Protein AF-K1SKN1-F1 (afdb_monomer_lite)

Organism: NCBI:txid408170

InterPro domains:
  IPR006710 Glycoside hydrolase, family 43 [PF04616] (4-104)
  IPR023296 Glycosyl hydrolase, five-bladed beta-propeller domain superfamily [G3DSA:2.115.10.20] (1-120)
  IPR023296 Glycosyl hydrolase, five-bladed beta-propeller domain superfamily [SSF75005] (2-106)
  IPR051795 Glycosyl Hydrolase Family 43 [PTHR42812] (3-160)

Foldseek 3Di:
DPQWDKDKDWDDDQAQRIFIWMWIANDPVDPTDTDPQPPLDADNDQEDPPDPQAKGSWYPWDWDDPVPRWIKIKTWIARADPPRDGPVPIDIDMFTWDADPNDIHGDDPNDTDDPDDDDPPDDPPDDDPPDDDDDDDQQVPFDLPDPDPPGDDPVDDDDPDDDDPDDADPSD

Sequence (172 aa):
KGKFYYLMCAEGGTGGWHSEVILRAKNPMGPWVECPNNPILTQRTGLDPNRKDPVSSAGHADIVEDGKGNWWAVFLACRPYEEDMYNTGRDTYLLPVTWKNGWPEILAKNTPISTVGEKAGLKPAAKNEFSGNFSYVDNFEADNSKVGLKELNPRWMFLRDFVDCYKVENGK

Secondary structure (DSSP, 8-state):
-TT-EEEEEEES-SSTT-EEEEEEESSTT---EE-TT--SEE-SSSS-TT-SS--EEEEEEEEEE-SSS-EEEEEEEE--BGGGB-TT-PEEEEEEEEEETTEEESS-TTPPPPSS---TT---SS---SSSS--------S-TTS-STTSS-TT---SS---SS----TT-

Structure (mmCIF, N/CA/C/O backbone):
data_AF-K1SKN1-F1
#
_entry.id   AF-K1SKN1-F1
#
loop_
_atom_site.group_PDB
_atom_site.id
_atom_site.type_symbol
_atom_site.label_atom_id
_atom_site.label_alt_id
_atom_site.label_comp_id
_atom_site.label_asym_id
_atom_site.label_entity_id
_atom_site.label_seq_id
_atom_site.pdbx_PDB_ins_code
_atom_site.Cartn_x
_atom_site.Cartn_y
_atom_site.Cartn_z
_atom_site.occupancy
_atom_site.B_iso_or_equiv
_atom_site.auth_seq_id
_atom_site.auth_comp_id
_atom_site.auth_asym_id
_atom_site.auth_atom_id
_atom_site.pdbx_PDB_model_num
ATOM 1 N N . LYS A 1 1 ? -15.352 -9.649 8.550 1.00 69.06 1 LYS A N 1
ATOM 2 C CA . LYS A 1 1 ? -15.156 -10.598 9.682 1.00 69.06 1 LYS A CA 1
ATOM 3 C C . LYS A 1 1 ? -16.389 -10.610 10.590 1.00 69.06 1 LYS A C 1
ATOM 5 O O . LYS A 1 1 ? -16.812 -9.546 11.041 1.00 69.06 1 LYS A O 1
ATOM 10 N N . GLY A 1 2 ? -16.974 -11.785 10.849 1.00 81.12 2 GLY A N 1
ATOM 11 C CA . GLY A 1 2 ? -18.149 -11.928 11.720 1.00 81.12 2 GLY A CA 1
ATOM 12 C C . GLY A 1 2 ? -19.451 -11.404 11.098 1.00 81.12 2 GLY A C 1
ATOM 13 O O . GLY A 1 2 ? -19.888 -11.923 10.081 1.00 81.12 2 GLY A O 1
ATOM 14 N N . LYS A 1 3 ? -20.071 -10.395 11.733 1.00 90.00 3 LYS A N 1
ATOM 15 C CA . LYS A 1 3 ? -21.454 -9.916 11.490 1.00 90.00 3 LYS A CA 1
ATOM 16 C C . LYS A 1 3 ? -21.558 -8.564 10.755 1.00 90.00 3 LYS A C 1
ATOM 18 O O . LYS A 1 3 ? -22.614 -7.938 10.791 1.00 90.00 3 LYS A O 1
ATOM 23 N N . PHE A 1 4 ? -20.463 -8.080 10.170 1.00 96.62 4 PHE A N 1
ATOM 24 C CA . PHE A 1 4 ? -20.397 -6.762 9.533 1.00 96.62 4 PHE A CA 1
ATOM 25 C C . PHE A 1 4 ? -19.806 -6.836 8.126 1.00 96.62 4 PHE A C 1
ATOM 27 O O . PHE A 1 4 ? -18.866 -7.600 7.882 1.00 96.62 4 PHE A O 1
ATOM 34 N N . TYR A 1 5 ? -20.318 -5.966 7.261 1.00 97.56 5 TYR A N 1
ATOM 35 C CA . TYR A 1 5 ? -19.655 -5.495 6.052 1.00 97.56 5 TYR A CA 1
ATOM 36 C C . TYR A 1 5 ? -18.663 -4.403 6.441 1.00 97.56 5 TYR A C 1
ATOM 38 O O . TYR A 1 5 ? -18.959 -3.603 7.330 1.00 97.56 5 TYR A O 1
ATOM 46 N N . TYR A 1 6 ? -17.499 -4.381 5.797 1.00 97.94 6 TYR A N 1
ATOM 47 C CA . TYR A 1 6 ? -16.475 -3.358 5.999 1.00 97.94 6 TYR A CA 1
ATOM 48 C C . TYR A 1 6 ? -16.255 -2.623 4.682 1.00 97.94 6 TYR A C 1
ATOM 50 O O . TYR A 1 6 ? -16.203 -3.262 3.634 1.00 97.94 6 TYR A O 1
ATOM 58 N N . LEU A 1 7 ? -16.138 -1.303 4.760 1.00 97.94 7 LEU A N 1
ATOM 59 C CA . LEU A 1 7 ? -15.784 -0.435 3.646 1.00 97.94 7 LEU A CA 1
ATOM 60 C C . LEU A 1 7 ? -14.430 0.184 3.973 1.00 97.94 7 LEU A C 1
ATOM 62 O O . LEU A 1 7 ? -14.301 0.873 4.982 1.00 97.94 7 LEU A O 1
ATOM 66 N N . MET A 1 8 ? -13.435 -0.130 3.154 1.00 97.75 8 MET A N 1
ATOM 67 C CA . MET A 1 8 ? -12.064 0.353 3.269 1.00 97.75 8 MET A CA 1
ATOM 68 C C . MET A 1 8 ? -11.835 1.378 2.158 1.00 97.75 8 MET A C 1
ATOM 70 O O . MET A 1 8 ? -12.223 1.123 1.016 1.00 97.75 8 MET A O 1
ATOM 74 N N . CYS A 1 9 ? -11.309 2.548 2.517 1.00 97.38 9 CYS A N 1
ATOM 75 C CA . CYS A 1 9 ? -11.152 3.678 1.611 1.00 97.38 9 CYS A CA 1
ATOM 76 C C . CYS A 1 9 ? -9.831 4.409 1.859 1.00 97.38 9 CYS A C 1
ATOM 78 O O . CYS A 1 9 ? -9.473 4.720 2.998 1.00 97.38 9 CYS A O 1
ATOM 80 N N . ALA A 1 10 ? -9.190 4.824 0.770 1.00 98.44 10 ALA A N 1
ATOM 81 C CA . ALA A 1 10 ? -8.110 5.792 0.824 1.00 98.44 10 ALA A CA 1
ATOM 82 C C . ALA A 1 10 ? -8.662 7.226 0.915 1.00 98.44 10 ALA A C 1
ATOM 84 O O . ALA A 1 10 ? -9.577 7.602 0.181 1.00 98.44 10 ALA A O 1
ATOM 85 N N . GLU A 1 11 ? -8.056 8.051 1.766 1.00 98.25 11 GLU A N 1
ATOM 86 C CA . GLU A 1 11 ? -8.393 9.469 1.940 1.00 98.25 11 GLU A CA 1
ATOM 87 C C . GLU A 1 11 ? -7.145 10.362 1.874 1.00 98.25 11 GLU A C 1
ATOM 89 O O . GLU A 1 11 ? -6.021 9.902 2.077 1.00 98.25 11 GLU A O 1
ATOM 94 N N . GLY A 1 12 ? -7.346 11.658 1.602 1.00 97.56 12 GLY A N 1
ATOM 95 C CA . GLY A 1 12 ? -6.285 12.678 1.607 1.00 97.56 12 GLY A CA 1
ATOM 96 C C . GLY A 1 12 ? -5.485 12.808 0.304 1.00 97.56 12 GLY A C 1
ATOM 97 O O . GLY A 1 12 ? -4.637 13.691 0.196 1.00 97.56 12 GLY A O 1
ATOM 98 N N . GLY A 1 13 ? -5.775 11.970 -0.695 1.00 97.06 13 GLY A N 1
ATOM 99 C CA . GLY A 1 13 ? -5.018 11.897 -1.947 1.00 97.06 13 GLY A CA 1
ATOM 100 C C . GLY A 1 13 ? -3.709 11.113 -1.799 1.00 97.06 13 GLY A C 1
ATOM 101 O O . GLY A 1 13 ? -3.200 10.930 -0.702 1.00 97.06 13 GLY A O 1
ATOM 102 N N . THR A 1 14 ? -3.142 10.642 -2.914 1.00 96.81 14 THR A N 1
ATOM 103 C CA . THR A 1 14 ? -1.984 9.717 -2.920 1.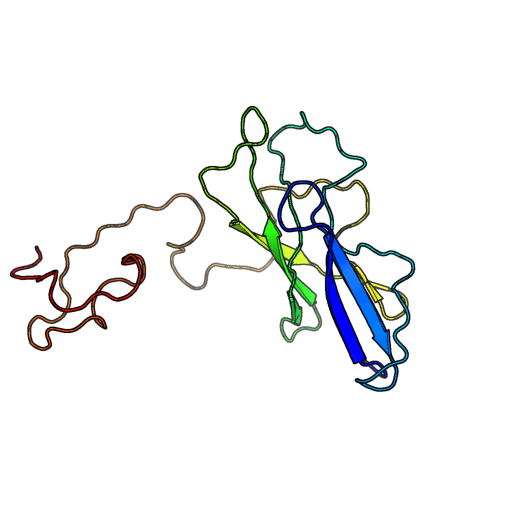00 96.81 14 THR A CA 1
ATOM 104 C C . THR A 1 14 ? -0.618 10.376 -2.633 1.00 96.81 14 THR A C 1
ATOM 106 O O . THR A 1 14 ? 0.408 9.778 -2.949 1.00 96.81 14 THR A O 1
ATOM 109 N N . GLY A 1 15 ? -0.598 11.599 -2.089 1.00 94.12 15 GLY A N 1
ATOM 110 C CA . GLY A 1 15 ? 0.617 12.338 -1.706 1.00 94.12 15 GLY A CA 1
ATOM 111 C C . GLY A 1 15 ? 0.860 12.327 -0.191 1.00 94.12 15 GLY A C 1
ATOM 112 O O . GLY A 1 15 ? 0.358 11.457 0.515 1.00 94.12 15 GLY A O 1
ATOM 113 N N . GLY A 1 16 ? 1.563 13.329 0.348 1.00 94.12 16 GLY A N 1
ATOM 114 C CA . GLY A 1 16 ? 1.955 13.361 1.769 1.00 94.12 16 GLY A CA 1
ATOM 115 C C . GLY A 1 16 ? 0.810 13.260 2.796 1.00 94.12 16 GLY A C 1
ATOM 116 O O . GLY A 1 16 ? 1.046 12.871 3.938 1.00 94.12 16 GLY A O 1
ATOM 117 N N . TRP A 1 17 ? -0.436 13.541 2.395 1.00 96.44 17 TRP A N 1
ATOM 118 C CA . TRP A 1 17 ? -1.634 13.441 3.243 1.00 96.44 17 TRP A CA 1
ATOM 119 C C . TRP A 1 17 ? -2.384 12.100 3.164 1.00 96.44 17 TRP A C 1
ATOM 121 O O . TRP A 1 17 ? -3.422 11.955 3.818 1.00 96.44 17 TRP A O 1
ATOM 131 N N . HIS A 1 18 ? -1.859 11.123 2.417 1.00 98.19 18 HIS A N 1
ATOM 132 C CA . HIS A 1 18 ? -2.493 9.823 2.204 1.00 98.19 18 HIS A CA 1
ATOM 133 C C . HIS A 1 18 ? -2.745 9.064 3.516 1.00 98.19 18 HIS A C 1
ATOM 135 O O . HIS A 1 18 ? -1.965 9.109 4.481 1.00 98.19 18 HIS A O 1
ATOM 141 N N . SER A 1 19 ? -3.870 8.360 3.550 1.00 98.25 19 SER A N 1
ATOM 142 C CA . SER A 1 19 ? -4.273 7.525 4.674 1.00 98.25 19 SER A CA 1
ATOM 143 C C . SER A 1 19 ? -5.259 6.453 4.239 1.00 98.25 19 SER A C 1
ATOM 145 O O . SER A 1 19 ? -5.987 6.655 3.271 1.00 98.25 19 SER A O 1
ATOM 147 N N . GLU A 1 20 ? -5.324 5.367 5.006 1.00 98.62 20 GLU A N 1
ATOM 148 C CA . GLU A 1 20 ? -6.374 4.357 4.897 1.00 98.62 20 GLU A CA 1
ATOM 149 C C . GLU A 1 20 ? -7.368 4.490 6.049 1.00 98.62 20 GLU A C 1
ATOM 151 O O . GLU A 1 20 ? -6.977 4.500 7.225 1.00 98.62 20 GLU A O 1
ATOM 156 N N . VAL A 1 21 ? -8.655 4.547 5.725 1.00 98.44 21 VAL A N 1
ATOM 157 C CA . VAL A 1 21 ? -9.748 4.540 6.696 1.00 98.44 21 VAL A CA 1
ATOM 158 C C . VAL A 1 21 ? -10.612 3.305 6.517 1.00 98.44 21 VAL A C 1
ATOM 160 O O . VAL A 1 21 ? -10.658 2.686 5.455 1.00 98.44 21 VAL A O 1
ATOM 163 N N . ILE A 1 22 ? -11.330 2.941 7.575 1.00 98.50 22 ILE A N 1
ATOM 164 C CA . ILE A 1 22 ? -12.302 1.860 7.503 1.00 98.50 22 ILE A CA 1
ATOM 165 C C . ILE A 1 22 ? -13.602 2.220 8.212 1.00 98.50 22 ILE A C 1
ATOM 167 O O . ILE A 1 22 ? -13.622 2.870 9.260 1.00 98.50 22 ILE A O 1
ATOM 171 N N . LEU A 1 23 ? -14.700 1.759 7.629 1.00 98.44 23 LEU A N 1
ATOM 172 C CA . LEU A 1 23 ? -16.051 1.847 8.152 1.00 98.44 23 LEU A CA 1
ATOM 173 C C . LEU A 1 23 ? -16.663 0.447 8.216 1.00 98.44 23 LEU A C 1
ATOM 175 O O . LEU A 1 23 ? -16.199 -0.483 7.551 1.00 98.44 23 LEU A O 1
ATOM 179 N N . ARG A 1 24 ? -17.726 0.274 9.005 1.00 97.94 24 ARG A N 1
ATOM 180 C CA . ARG A 1 24 ? -18.494 -0.979 9.029 1.00 97.94 24 ARG A CA 1
ATOM 181 C C . ARG A 1 24 ? -19.996 -0.754 9.121 1.00 97.94 24 ARG A C 1
ATOM 183 O O . ARG A 1 24 ? -20.449 0.217 9.722 1.00 97.94 24 ARG A O 1
ATOM 190 N N . ALA A 1 25 ? -20.761 -1.694 8.581 1.00 97.94 25 ALA A N 1
ATOM 191 C CA . ALA A 1 25 ? -22.219 -1.687 8.600 1.00 97.94 25 ALA A CA 1
ATOM 192 C C . ALA A 1 25 ? -22.784 -3.110 8.702 1.00 97.94 25 ALA A C 1
ATOM 194 O O . ALA A 1 25 ? -22.101 -4.097 8.423 1.00 97.94 25 ALA A O 1
ATOM 195 N N . LYS A 1 26 ? -24.051 -3.235 9.114 1.00 96.94 26 LYS A N 1
ATOM 196 C CA . LYS A 1 26 ? -24.773 -4.525 9.106 1.00 96.94 26 LYS A CA 1
ATOM 197 C C . LYS A 1 26 ? -25.387 -4.860 7.744 1.00 96.94 26 LYS A C 1
ATOM 199 O O . LYS A 1 26 ? -25.707 -6.015 7.496 1.00 96.94 26 LYS A O 1
ATOM 204 N N . ASN A 1 27 ? -25.548 -3.862 6.883 1.00 96.19 27 ASN A N 1
ATOM 205 C CA . ASN A 1 27 ? -26.036 -3.987 5.516 1.00 96.19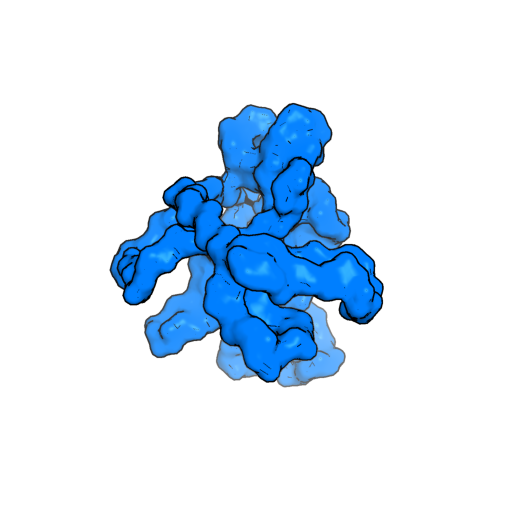 27 ASN A CA 1
ATOM 206 C C . ASN A 1 27 ? -24.987 -3.351 4.584 1.00 96.19 27 ASN A C 1
ATOM 208 O O . ASN A 1 27 ? -24.412 -2.330 4.968 1.00 96.19 27 ASN A O 1
ATOM 212 N N . PRO A 1 28 ? -24.720 -3.916 3.394 1.00 95.88 28 PRO A N 1
ATOM 213 C CA . PRO A 1 28 ? -23.726 -3.371 2.466 1.00 95.88 28 PRO A CA 1
ATOM 214 C C . PRO A 1 28 ? -24.050 -1.955 1.962 1.00 95.88 28 PRO A C 1
ATOM 216 O O . PRO A 1 28 ? -23.164 -1.288 1.449 1.00 95.88 28 PRO A O 1
ATOM 219 N N . MET A 1 29 ? -25.287 -1.477 2.117 1.00 97.25 29 MET A N 1
ATOM 220 C CA . MET A 1 29 ? -25.701 -0.109 1.776 1.00 97.25 29 MET A CA 1
ATOM 221 C C . MET A 1 29 ? -25.660 0.851 2.976 1.00 97.25 29 MET A C 1
ATOM 223 O O . MET A 1 29 ? -26.062 2.006 2.860 1.00 97.25 29 MET A O 1
ATOM 227 N N . GLY A 1 30 ? -25.173 0.398 4.135 1.00 96.62 30 GLY A N 1
ATOM 228 C CA . GLY A 1 30 ? -25.083 1.202 5.350 1.00 96.62 30 GLY A CA 1
ATOM 229 C C . GLY A 1 30 ? -26.308 1.095 6.279 1.00 96.62 30 GLY A C 1
ATOM 230 O O . GLY A 1 30 ? -27.078 0.136 6.190 1.00 96.62 30 GLY A O 1
ATOM 231 N N . PRO A 1 31 ? -26.479 2.037 7.227 1.00 97.44 31 PRO A N 1
ATOM 232 C CA . PRO A 1 31 ? -25.594 3.176 7.469 1.00 97.44 31 PRO A CA 1
ATOM 233 C C . PRO A 1 31 ? -24.204 2.723 7.926 1.00 97.44 31 PRO A C 1
ATOM 235 O O . PRO A 1 31 ? -24.064 1.758 8.684 1.00 97.44 31 PRO A O 1
ATOM 238 N N . TRP A 1 32 ? -23.180 3.412 7.430 1.00 98.25 32 TRP A N 1
ATOM 239 C CA . TRP A 1 32 ? -21.786 3.140 7.757 1.00 98.25 32 TRP A CA 1
ATOM 240 C C . TRP A 1 32 ? -21.390 3.859 9.042 1.00 98.25 32 TRP A C 1
ATOM 242 O O . TRP A 1 32 ? -21.676 5.039 9.216 1.00 98.25 32 TRP A O 1
ATOM 252 N N . VAL A 1 33 ? -20.731 3.135 9.943 1.00 98.12 33 VAL A N 1
ATOM 253 C CA . VAL A 1 33 ? -20.118 3.693 11.151 1.00 98.12 33 VAL A CA 1
ATOM 254 C C . VAL A 1 33 ? -18.615 3.713 10.941 1.00 98.12 33 VAL A C 1
ATOM 256 O O . VAL A 1 33 ? -18.047 2.704 10.524 1.00 98.12 33 VAL A O 1
ATOM 259 N N . GLU A 1 34 ? -17.973 4.836 11.237 1.00 98.06 34 GLU A N 1
ATOM 260 C CA . GLU A 1 34 ? -16.522 4.978 11.140 1.00 98.06 34 GLU A CA 1
ATOM 261 C C . GLU A 1 34 ? -15.797 4.195 12.237 1.00 98.06 34 GLU A C 1
ATOM 263 O O . GLU A 1 34 ? -16.274 4.064 13.371 1.00 98.06 34 GLU A O 1
ATOM 268 N N . CYS A 1 35 ? -14.612 3.677 11.911 1.00 97.81 35 CYS A N 1
ATOM 269 C CA . CYS A 1 35 ? -13.709 3.166 12.927 1.00 97.81 35 CYS A CA 1
ATOM 270 C C . CYS A 1 35 ? -13.264 4.328 13.831 1.00 97.81 35 CYS A C 1
ATOM 272 O O . CYS A 1 35 ? -12.683 5.294 13.335 1.00 97.81 35 CYS A O 1
ATOM 274 N N . PRO A 1 36 ? -13.446 4.237 15.162 1.00 97.00 36 PRO A N 1
ATOM 275 C CA . PRO A 1 36 ? -13.065 5.313 16.085 1.00 97.00 36 PRO A CA 1
ATOM 276 C C . PRO A 1 36 ? -11.555 5.590 16.092 1.00 97.00 36 PRO A C 1
ATOM 278 O O . PRO A 1 36 ? -11.115 6.645 16.538 1.00 97.00 36 PRO A O 1
ATOM 281 N N . ASN A 1 37 ? -10.758 4.641 15.592 1.00 96.00 37 ASN A N 1
ATOM 282 C CA . ASN A 1 37 ? -9.309 4.755 15.509 1.00 96.00 37 ASN A CA 1
ATOM 283 C C . ASN A 1 37 ? -8.811 5.205 14.134 1.00 96.00 37 ASN A C 1
ATOM 285 O O . ASN A 1 37 ? -7.597 5.227 13.945 1.00 96.00 37 ASN A O 1
ATOM 289 N N . ASN A 1 38 ? -9.696 5.586 13.205 1.00 97.38 38 ASN A N 1
ATOM 290 C CA . ASN A 1 38 ? -9.279 6.089 11.900 1.00 97.38 38 ASN A CA 1
ATOM 291 C C . ASN A 1 38 ? -8.228 7.226 12.022 1.00 97.38 38 ASN A C 1
ATOM 293 O O . ASN A 1 38 ? -8.234 7.999 12.996 1.00 97.38 38 ASN A O 1
ATOM 297 N N . PRO A 1 39 ? -7.309 7.337 11.044 1.00 97.88 39 PRO A N 1
ATOM 298 C CA . PRO A 1 39 ? -7.024 6.341 10.004 1.00 97.88 39 PRO A CA 1
ATOM 299 C C . PRO A 1 39 ? -6.341 5.084 10.575 1.00 97.88 39 PRO A C 1
ATOM 301 O O . PRO A 1 39 ? -5.595 5.169 11.550 1.00 97.88 39 PRO A O 1
ATOM 304 N N . ILE A 1 40 ? -6.580 3.924 9.956 1.00 98.06 40 ILE A N 1
ATOM 305 C CA . ILE A 1 40 ? -5.990 2.633 10.362 1.00 98.06 40 ILE A CA 1
ATOM 306 C C . ILE A 1 40 ? -4.571 2.412 9.807 1.00 98.06 40 ILE A C 1
ATOM 308 O O . ILE A 1 40 ? -3.888 1.479 10.237 1.00 98.06 40 ILE A O 1
ATOM 312 N N . LEU A 1 41 ? -4.141 3.267 8.870 1.00 98.38 41 LEU A N 1
ATOM 313 C CA . LEU A 1 41 ? -2.784 3.374 8.325 1.00 98.38 41 LEU A CA 1
ATOM 314 C C . LEU A 1 41 ? -2.538 4.815 7.856 1.00 98.38 41 LEU A C 1
ATOM 316 O O . LEU A 1 41 ? -3.331 5.360 7.091 1.00 98.38 41 LEU A O 1
ATOM 320 N N . THR A 1 42 ? -1.440 5.439 8.287 1.00 97.81 42 THR A N 1
ATOM 321 C CA . THR A 1 42 ? -0.957 6.708 7.715 1.00 97.81 42 THR A CA 1
ATOM 322 C C . THR A 1 42 ? 0.487 6.997 8.138 1.00 97.81 42 THR A C 1
ATOM 324 O O . THR A 1 42 ? 0.967 6.459 9.137 1.00 97.81 42 THR A O 1
ATOM 327 N N . GLN A 1 43 ? 1.168 7.878 7.401 1.00 97.31 43 GLN A N 1
ATOM 328 C CA . GLN A 1 43 ? 2.457 8.490 7.768 1.00 97.31 43 GLN A CA 1
ATOM 329 C C . GLN A 1 43 ? 2.401 10.035 7.738 1.00 97.31 43 GLN A C 1
ATOM 331 O O . GLN A 1 43 ? 3.442 10.684 7.772 1.00 97.31 43 GLN A O 1
ATOM 336 N N . ARG A 1 44 ? 1.199 10.636 7.664 1.00 95.12 44 ARG A N 1
ATOM 337 C CA . ARG A 1 44 ? 1.008 12.077 7.390 1.00 95.12 44 ARG A CA 1
ATOM 338 C C . ARG A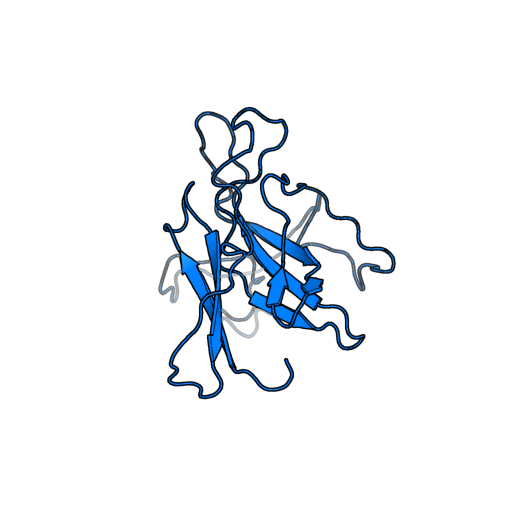 1 44 ? 1.281 13.024 8.567 1.00 95.12 44 ARG A C 1
ATOM 340 O O . ARG A 1 44 ? 1.419 14.224 8.370 1.00 95.12 44 ARG A O 1
ATOM 347 N N . THR A 1 45 ? 1.307 12.516 9.800 1.00 94.38 45 THR A N 1
ATOM 348 C CA . THR A 1 45 ? 1.446 13.322 11.029 1.00 94.38 45 THR A CA 1
ATOM 349 C C . THR A 1 45 ? 2.203 12.564 12.113 1.00 94.38 45 THR A C 1
ATOM 351 O O . THR A 1 45 ? 2.186 11.335 12.133 1.00 94.38 45 THR A O 1
ATOM 354 N N . GLY A 1 46 ? 2.787 13.302 13.064 1.00 94.38 46 GLY A N 1
ATOM 355 C CA . GLY A 1 46 ? 3.354 12.742 14.297 1.00 94.38 46 GLY A CA 1
ATOM 356 C C . GLY A 1 46 ? 4.686 12.008 14.128 1.00 94.38 46 GLY A C 1
ATOM 357 O O . GLY A 1 46 ? 5.125 11.330 15.052 1.00 94.38 46 GLY A O 1
ATOM 358 N N . LEU A 1 47 ? 5.325 12.156 12.968 1.00 95.31 47 LEU A N 1
ATOM 359 C CA . LEU A 1 47 ? 6.659 11.652 12.658 1.00 95.31 47 LEU A CA 1
ATOM 360 C C . LEU A 1 47 ? 7.540 12.819 12.213 1.00 95.31 47 LEU A C 1
ATOM 362 O O . LEU A 1 47 ? 7.054 13.737 11.554 1.00 95.31 47 LEU A O 1
ATOM 366 N N . ASP A 1 48 ? 8.829 12.764 12.539 1.00 93.12 48 ASP A N 1
ATOM 367 C CA . ASP A 1 48 ? 9.811 13.712 12.012 1.00 93.12 48 ASP A CA 1
ATOM 368 C C . ASP A 1 48 ? 9.953 13.508 10.488 1.00 93.12 48 ASP A C 1
ATOM 370 O O . ASP A 1 48 ? 10.255 12.383 10.059 1.00 93.12 48 ASP A O 1
ATOM 374 N N . PRO A 1 49 ? 9.715 14.537 9.651 1.00 87.56 49 PRO A N 1
ATOM 375 C CA . PRO A 1 49 ? 9.918 14.436 8.207 1.00 87.56 49 PRO A CA 1
ATOM 376 C C . PRO A 1 49 ? 11.383 14.171 7.826 1.00 87.56 49 PRO A C 1
ATOM 378 O O . PRO A 1 49 ? 11.620 13.567 6.788 1.00 87.56 49 PRO A O 1
ATOM 381 N N . ASN A 1 50 ? 12.348 14.535 8.679 1.00 89.50 50 ASN A N 1
ATOM 382 C CA . ASN A 1 50 ? 13.785 14.346 8.446 1.00 89.50 50 ASN A CA 1
ATOM 383 C C . ASN A 1 50 ? 14.335 13.036 9.033 1.00 89.50 50 ASN A C 1
ATOM 385 O O . ASN A 1 50 ? 15.551 12.839 9.097 1.00 89.50 50 ASN A O 1
ATOM 389 N N . ARG A 1 51 ? 13.462 12.135 9.501 1.00 92.44 51 ARG A N 1
ATOM 390 C CA . ARG A 1 51 ? 13.885 10.826 10.011 1.00 92.44 51 ARG A CA 1
ATOM 391 C C . ARG A 1 51 ? 14.641 10.047 8.936 1.00 92.44 51 ARG A C 1
ATOM 393 O O . ARG A 1 51 ? 14.332 10.141 7.752 1.00 92.44 51 ARG A O 1
ATOM 400 N N . LYS A 1 52 ? 15.589 9.221 9.369 1.00 91.56 52 LYS A N 1
ATOM 401 C CA . LYS A 1 52 ? 16.331 8.327 8.478 1.00 91.56 52 LYS A CA 1
ATOM 402 C C . LYS A 1 52 ? 15.383 7.342 7.774 1.00 91.56 52 LYS A C 1
ATOM 404 O O . LYS A 1 52 ? 14.476 6.816 8.416 1.00 91.56 52 LYS A O 1
ATOM 409 N N . ASP A 1 53 ? 15.643 7.085 6.491 1.00 90.88 53 ASP A N 1
ATOM 410 C CA . ASP A 1 53 ? 14.922 6.129 5.636 1.00 90.88 53 ASP A CA 1
ATOM 411 C C . ASP A 1 53 ? 13.386 6.295 5.700 1.00 90.88 53 ASP A C 1
ATOM 413 O O . ASP A 1 53 ? 12.667 5.348 6.038 1.00 90.88 53 ASP A O 1
ATOM 417 N N . PRO A 1 54 ? 12.856 7.505 5.432 1.00 93.81 54 PRO A N 1
ATOM 418 C CA . PRO A 1 54 ? 11.438 7.775 5.590 1.00 93.81 54 PRO A CA 1
ATOM 419 C C . PRO A 1 54 ? 10.606 6.973 4.583 1.00 93.81 54 PRO A C 1
ATOM 421 O O . PRO A 1 54 ? 10.953 6.829 3.413 1.00 93.81 54 PRO A O 1
ATOM 424 N N . VAL A 1 55 ? 9.448 6.511 5.046 1.00 95.75 55 VAL A N 1
ATOM 425 C CA . VAL A 1 55 ? 8.354 6.027 4.199 1.00 95.75 55 VAL A CA 1
ATOM 426 C C . VAL A 1 55 ? 7.189 7.000 4.344 1.00 95.75 55 VAL A C 1
ATOM 428 O O . VAL A 1 55 ? 6.766 7.298 5.464 1.00 95.75 55 VAL A O 1
ATOM 431 N N . SER A 1 56 ? 6.681 7.519 3.230 1.00 95.69 56 SER A N 1
ATOM 432 C CA . SER A 1 56 ? 5.606 8.517 3.187 1.00 95.69 56 SER A CA 1
ATOM 433 C C . SER A 1 56 ? 4.414 8.028 2.361 1.00 95.69 56 SER A C 1
ATOM 435 O O . SER A 1 56 ? 4.442 6.941 1.787 1.00 95.69 56 SER A O 1
ATOM 437 N N . SER A 1 57 ? 3.342 8.825 2.310 1.00 96.75 57 SER A N 1
ATOM 438 C CA . SER A 1 57 ? 2.202 8.606 1.402 1.00 96.75 57 SER A CA 1
ATOM 439 C C . SER A 1 57 ? 1.541 7.218 1.510 1.00 96.75 57 SER A C 1
ATOM 441 O O . SER A 1 57 ? 1.030 6.692 0.521 1.00 96.75 57 SER A O 1
ATOM 443 N N . ALA A 1 58 ? 1.547 6.616 2.706 1.00 98.00 58 ALA A N 1
ATOM 444 C CA . ALA A 1 58 ? 1.008 5.278 2.945 1.00 98.00 58 ALA A CA 1
ATOM 445 C C . ALA A 1 58 ? -0.532 5.258 2.952 1.00 98.00 58 ALA A C 1
ATOM 447 O O . ALA A 1 58 ? -1.158 5.988 3.722 1.00 98.00 58 ALA A O 1
ATOM 448 N N . GLY A 1 59 ? -1.128 4.391 2.132 1.00 98.25 59 GLY A N 1
ATOM 449 C CA . GLY A 1 59 ? -2.579 4.226 1.992 1.00 98.25 59 GLY A CA 1
ATOM 450 C C . GLY A 1 59 ? -2.926 3.294 0.829 1.00 98.25 59 GLY A C 1
ATOM 451 O O . GLY A 1 59 ? -2.049 2.581 0.340 1.00 98.25 59 GLY A O 1
ATOM 452 N N . HIS A 1 60 ? -4.179 3.317 0.366 1.00 98.56 60 HIS A N 1
ATOM 453 C CA . HIS A 1 60 ? -4.680 2.439 -0.701 1.00 98.56 60 HIS A CA 1
ATOM 454 C C . HIS A 1 60 ? -4.407 0.969 -0.370 1.00 98.56 60 HIS A C 1
ATOM 456 O O . HIS A 1 60 ? -3.740 0.246 -1.115 1.00 98.56 60 HIS A O 1
ATOM 462 N N . ALA A 1 61 ? -4.833 0.575 0.824 1.00 98.44 61 ALA A N 1
ATOM 463 C CA . ALA A 1 61 ? -4.591 -0.755 1.336 1.00 98.44 61 ALA A CA 1
ATOM 464 C C . ALA A 1 61 ? -5.659 -1.744 0.866 1.00 98.44 61 ALA A C 1
ATOM 466 O O . ALA A 1 61 ? -6.820 -1.397 0.661 1.00 98.44 61 ALA A O 1
ATOM 467 N N . ASP A 1 62 ? -5.256 -3.004 0.792 1.00 98.31 62 ASP A N 1
ATOM 468 C CA . ASP A 1 62 ? -6.152 -4.149 0.798 1.00 98.31 62 ASP A CA 1
ATOM 469 C C . ASP A 1 62 ? -5.683 -5.139 1.869 1.00 98.31 62 ASP A C 1
ATOM 471 O O . ASP A 1 62 ? -4.487 -5.215 2.177 1.00 98.31 62 ASP A O 1
ATOM 475 N N . ILE A 1 63 ? -6.615 -5.883 2.469 1.00 97.25 63 ILE A N 1
ATOM 476 C CA . ILE A 1 63 ? -6.313 -6.828 3.547 1.00 97.25 63 ILE A CA 1
ATOM 477 C C . ILE A 1 63 ? -6.671 -8.263 3.178 1.00 97.25 63 ILE A C 1
ATOM 479 O O . ILE A 1 63 ? -7.752 -8.559 2.678 1.00 97.25 63 ILE A O 1
ATOM 483 N N . VAL A 1 64 ? -5.779 -9.188 3.518 1.00 95.94 64 VAL A N 1
ATOM 484 C CA . VAL A 1 64 ? -5.907 -10.609 3.193 1.00 95.94 64 VAL A CA 1
ATOM 485 C C . VAL A 1 64 ? -5.575 -11.479 4.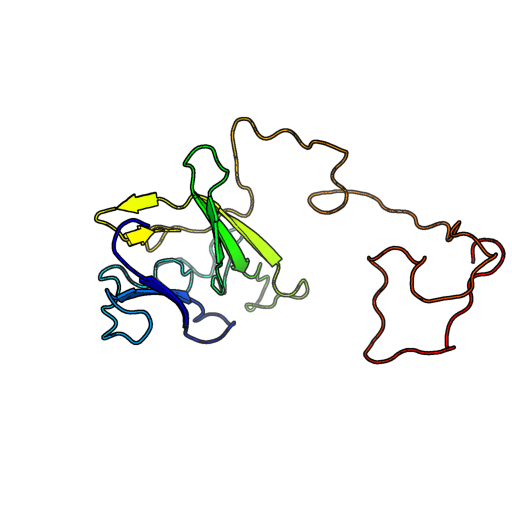401 1.00 95.94 64 VAL A C 1
ATOM 487 O O . VAL A 1 64 ? -4.672 -11.174 5.182 1.00 95.94 64 VAL A O 1
ATOM 490 N N . GLU A 1 65 ? -6.312 -12.576 4.569 1.00 94.06 65 GLU A N 1
ATOM 491 C CA . GLU A 1 65 ? -5.973 -13.628 5.527 1.00 94.06 65 GLU A CA 1
ATOM 492 C C . GLU A 1 65 ? -5.116 -14.702 4.845 1.00 94.06 65 GLU A C 1
ATOM 494 O O . GLU A 1 65 ? -5.445 -15.163 3.756 1.00 94.06 65 GLU A O 1
ATOM 499 N N . ASP A 1 66 ? -4.043 -15.150 5.496 1.00 90.56 66 ASP A N 1
ATOM 500 C CA . ASP A 1 66 ? -3.126 -16.164 4.953 1.00 90.56 66 ASP A CA 1
ATOM 501 C C . ASP A 1 66 ? -3.610 -17.623 5.092 1.00 90.56 66 ASP A C 1
ATOM 503 O O . ASP A 1 66 ? -2.824 -18.559 4.930 1.00 90.56 66 ASP A O 1
ATOM 507 N N . GLY A 1 67 ? -4.885 -17.832 5.437 1.00 90.88 67 GLY A N 1
ATOM 508 C CA . GLY A 1 67 ? -5.490 -19.146 5.677 1.00 90.88 67 GLY A CA 1
ATOM 509 C C . GLY A 1 67 ? -5.073 -19.820 6.990 1.00 90.88 67 GLY A C 1
ATOM 510 O O . GLY A 1 67 ? -5.581 -20.892 7.313 1.00 90.88 67 GLY A O 1
ATOM 511 N N . LYS A 1 68 ? -4.169 -19.209 7.769 1.00 90.94 68 LYS A N 1
ATOM 512 C CA . LYS A 1 68 ? -3.780 -19.649 9.121 1.00 90.94 68 LYS A CA 1
ATOM 513 C C . LYS A 1 68 ? -4.349 -18.727 10.203 1.00 90.94 68 LYS A C 1
ATOM 515 O O . LYS A 1 68 ? -3.910 -18.780 11.349 1.00 90.94 68 LYS A O 1
ATOM 520 N N . GLY A 1 69 ? -5.297 -17.860 9.843 1.00 91.31 69 GLY A N 1
ATOM 521 C CA . GLY A 1 69 ? -5.872 -16.859 10.733 1.00 91.31 69 GLY A CA 1
ATOM 522 C C . GLY A 1 69 ? -5.047 -15.578 10.894 1.00 91.31 69 GLY A C 1
ATOM 523 O O . GLY A 1 69 ? -5.515 -14.670 11.589 1.00 91.31 69 GLY A O 1
ATOM 524 N N . ASN A 1 70 ? -3.869 -15.451 10.262 1.00 92.12 70 ASN A N 1
ATOM 525 C CA . ASN A 1 70 ? -3.113 -14.196 10.295 1.00 92.12 70 ASN A CA 1
ATOM 526 C C . ASN A 1 70 ? -3.587 -13.276 9.175 1.00 92.12 70 ASN A C 1
ATOM 528 O O . ASN A 1 70 ? -3.738 -13.697 8.028 1.00 92.12 70 ASN A O 1
ATOM 532 N N . TRP A 1 71 ? -3.772 -12.006 9.512 1.00 95.19 71 TRP A N 1
ATOM 533 C CA . TRP A 1 71 ? -4.191 -10.983 8.566 1.00 95.19 71 TRP A CA 1
ATOM 534 C C . TRP A 1 71 ? -3.012 -10.097 8.173 1.00 95.19 71 TRP A C 1
ATOM 536 O O . TRP A 1 71 ? -2.141 -9.804 8.992 1.00 95.19 71 TRP A O 1
ATOM 546 N N . TRP A 1 72 ? -3.011 -9.668 6.918 1.00 95.62 72 TRP A N 1
ATOM 547 C CA . TRP A 1 72 ? -1.955 -8.887 6.286 1.00 95.62 72 TRP A CA 1
ATOM 548 C C . TRP A 1 72 ? -2.568 -7.759 5.471 1.00 95.62 72 TRP A C 1
ATOM 550 O O . TRP A 1 72 ? -3.645 -7.938 4.914 1.00 95.62 72 TRP A O 1
ATOM 560 N N . ALA A 1 73 ? -1.885 -6.624 5.401 1.00 97.31 73 ALA A N 1
ATOM 561 C CA . ALA A 1 73 ? -2.237 -5.503 4.549 1.00 97.31 73 ALA A CA 1
ATOM 562 C C . ALA A 1 73 ? -1.169 -5.340 3.474 1.00 97.31 73 ALA A C 1
ATOM 564 O O . ALA A 1 73 ? 0.008 -5.192 3.813 1.00 97.31 73 ALA A O 1
ATOM 565 N N . VAL A 1 74 ? -1.586 -5.336 2.211 1.00 97.38 74 VAL A N 1
ATOM 566 C CA . VAL A 1 74 ? -0.789 -4.817 1.096 1.00 97.38 74 VAL A CA 1
ATOM 567 C C . VAL A 1 74 ? -1.227 -3.386 0.835 1.00 97.38 74 VAL A C 1
ATOM 569 O O . VAL A 1 74 ? -2.417 -3.100 0.861 1.00 97.38 74 VAL A O 1
ATOM 572 N N . PHE A 1 75 ? -0.290 -2.468 0.642 1.00 98.19 75 PHE A N 1
ATOM 573 C CA . PHE A 1 75 ? -0.611 -1.052 0.454 1.00 98.19 75 PHE A CA 1
ATOM 574 C C . PHE A 1 75 ? 0.510 -0.349 -0.298 1.00 98.19 75 PHE A C 1
ATOM 576 O O . PHE A 1 75 ? 1.638 -0.846 -0.351 1.00 98.19 75 PHE A O 1
ATOM 583 N N . LEU A 1 76 ? 0.208 0.815 -0.868 1.00 98.06 76 LEU A N 1
ATOM 584 C CA . LEU A 1 76 ? 1.223 1.636 -1.515 1.00 98.06 76 LEU A CA 1
ATOM 585 C C . LEU A 1 76 ? 1.857 2.605 -0.516 1.00 98.06 76 LEU A C 1
ATOM 587 O O . LEU A 1 76 ? 1.182 3.096 0.390 1.00 98.06 76 LEU A O 1
ATOM 591 N N . ALA A 1 77 ? 3.137 2.911 -0.703 1.00 97.56 77 ALA A N 1
ATOM 592 C CA . ALA A 1 77 ? 3.817 4.025 -0.046 1.00 97.56 77 ALA A CA 1
ATOM 593 C C . ALA A 1 77 ? 5.021 4.491 -0.886 1.00 97.56 77 ALA A C 1
ATOM 595 O O . ALA A 1 77 ? 5.407 3.835 -1.855 1.00 97.56 77 ALA A O 1
ATOM 596 N N . CYS A 1 78 ? 5.619 5.621 -0.517 1.00 96.25 78 CYS A N 1
ATOM 597 C CA . CYS A 1 78 ? 6.771 6.203 -1.210 1.00 96.25 78 CYS A CA 1
ATOM 598 C C . CYS A 1 78 ? 8.011 6.211 -0.311 1.00 96.25 78 CYS A C 1
ATOM 600 O O . CYS A 1 78 ? 7.895 6.300 0.912 1.00 96.25 78 CYS A O 1
ATOM 602 N N . ARG A 1 79 ? 9.197 6.170 -0.927 1.00 94.38 79 ARG A N 1
ATOM 603 C CA . ARG A 1 79 ? 10.491 6.411 -0.270 1.00 94.38 79 ARG A CA 1
ATOM 604 C C . ARG A 1 79 ? 11.028 7.760 -0.740 1.00 94.38 79 ARG A C 1
ATOM 606 O O . ARG A 1 79 ? 11.707 7.792 -1.768 1.00 94.38 79 ARG A O 1
ATOM 613 N N . PRO A 1 80 ? 10.660 8.867 -0.076 1.00 93.19 80 PRO A N 1
ATOM 614 C CA . PRO A 1 80 ? 11.156 10.165 -0.481 1.00 93.19 80 PRO A CA 1
ATOM 615 C C . PRO A 1 80 ? 12.663 10.281 -0.241 1.00 93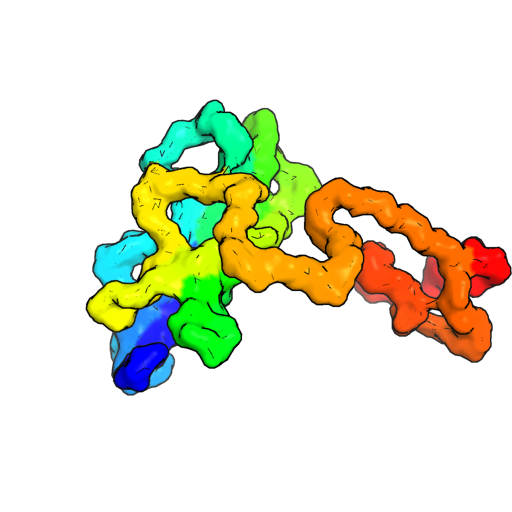.19 80 PRO A C 1
ATOM 617 O O . PRO A 1 80 ? 13.186 9.802 0.767 1.00 93.19 80 PRO A O 1
ATOM 620 N N . TYR A 1 81 ? 13.342 10.939 -1.172 1.00 88.06 81 TYR A N 1
ATOM 621 C CA . TYR A 1 81 ? 14.658 11.532 -0.966 1.00 88.06 81 TYR A CA 1
ATOM 622 C C . TYR A 1 81 ? 14.497 13.050 -0.784 1.00 88.06 81 TYR A C 1
ATOM 624 O O . TYR A 1 81 ? 13.411 13.520 -0.442 1.00 88.06 81 TYR A O 1
ATOM 632 N N . GLU A 1 82 ? 15.582 13.808 -0.942 1.00 86.50 82 GLU A N 1
ATOM 633 C CA . GLU A 1 82 ? 15.617 15.267 -0.798 1.00 86.50 82 GLU A CA 1
ATOM 634 C C . GLU A 1 82 ? 14.369 15.956 -1.384 1.00 86.50 82 GLU A C 1
ATOM 636 O O . GLU A 1 82 ? 13.907 15.621 -2.475 1.00 86.50 82 GLU A O 1
ATOM 641 N N . GLU A 1 83 ? 13.818 16.907 -0.623 1.00 85.62 83 GLU A N 1
ATOM 642 C CA . GLU A 1 83 ? 12.646 17.712 -1.003 1.00 85.62 83 GLU A CA 1
ATOM 643 C C . GLU A 1 83 ? 11.344 16.915 -1.246 1.00 85.62 83 GLU A C 1
ATOM 645 O O . GLU A 1 83 ? 10.477 17.355 -1.996 1.00 85.62 83 GLU A O 1
ATOM 650 N N . ASP A 1 84 ? 11.177 15.756 -0.592 1.00 83.44 84 ASP A N 1
ATOM 651 C CA . ASP A 1 84 ? 9.996 14.877 -0.734 1.00 83.44 84 ASP A CA 1
ATOM 652 C C . ASP A 1 84 ? 9.775 14.395 -2.183 1.00 83.44 84 ASP A C 1
ATOM 654 O O . ASP A 1 84 ? 8.654 14.148 -2.628 1.00 83.44 84 ASP A O 1
ATOM 658 N N . MET A 1 85 ? 10.866 14.237 -2.937 1.00 89.81 85 MET A N 1
ATOM 659 C CA . MET A 1 85 ? 10.848 13.646 -4.274 1.00 89.81 85 MET A CA 1
ATOM 660 C C . MET A 1 85 ? 10.951 12.116 -4.216 1.00 89.81 85 MET A C 1
ATOM 662 O O . MET A 1 85 ? 11.622 11.563 -3.352 1.00 89.81 85 MET A O 1
ATOM 666 N N . TYR A 1 86 ? 10.317 11.404 -5.154 1.00 91.06 86 TYR A N 1
ATOM 667 C CA . TYR A 1 86 ? 10.343 9.933 -5.226 1.00 91.06 86 TYR A CA 1
ATOM 668 C C . TYR A 1 86 ? 10.241 9.438 -6.680 1.00 91.06 86 TYR A C 1
ATOM 670 O O . TYR A 1 86 ? 9.164 9.266 -7.249 1.00 91.06 86 TYR A O 1
ATOM 678 N N . ASN A 1 87 ? 11.392 9.182 -7.302 1.00 90.88 87 ASN A N 1
ATOM 679 C CA . ASN A 1 87 ? 11.525 8.784 -8.708 1.00 90.88 87 ASN A CA 1
ATOM 680 C C . ASN A 1 87 ? 11.173 7.309 -8.965 1.00 90.88 87 ASN A C 1
ATOM 682 O O . ASN A 1 87 ? 10.829 6.952 -10.089 1.00 90.88 87 ASN A O 1
ATOM 686 N N . THR A 1 88 ? 11.222 6.458 -7.937 1.00 91.19 88 THR A N 1
ATOM 687 C CA . THR A 1 88 ? 10.757 5.063 -8.023 1.00 91.19 88 THR A CA 1
ATOM 688 C C . THR A 1 88 ? 9.231 4.959 -8.069 1.00 91.19 88 THR A C 1
ATOM 690 O O . THR A 1 88 ? 8.694 3.887 -8.332 1.00 91.19 88 THR A O 1
ATOM 693 N N . GLY A 1 89 ? 8.519 6.068 -7.844 1.00 94.62 89 GLY A N 1
ATOM 694 C CA . GLY A 1 89 ? 7.068 6.085 -7.760 1.00 94.62 89 GLY A CA 1
ATOM 695 C C . GLY A 1 89 ? 6.568 5.493 -6.442 1.00 94.62 89 GLY A C 1
ATOM 696 O O . GLY A 1 89 ? 7.154 5.708 -5.381 1.00 94.62 89 GLY A O 1
ATOM 697 N N . ARG A 1 90 ? 5.441 4.781 -6.514 1.00 96.88 90 ARG A N 1
ATOM 698 C CA . ARG A 1 90 ? 4.769 4.175 -5.359 1.00 96.88 90 ARG A CA 1
ATOM 699 C C . ARG A 1 90 ? 5.109 2.689 -5.315 1.00 96.88 90 ARG A C 1
ATOM 701 O O . ARG A 1 90 ? 4.731 1.956 -6.227 1.00 96.88 90 ARG A O 1
ATOM 708 N N . ASP A 1 91 ? 5.788 2.266 -4.258 1.00 93.88 91 ASP A N 1
ATOM 709 C CA . ASP A 1 91 ? 6.167 0.871 -4.033 1.00 93.88 91 ASP A CA 1
ATOM 710 C C . ASP A 1 91 ? 5.059 0.135 -3.260 1.00 93.88 91 ASP A C 1
ATOM 712 O O . ASP A 1 91 ? 4.265 0.752 -2.545 1.00 93.88 91 ASP A O 1
ATOM 716 N N . THR A 1 92 ? 5.013 -1.195 -3.374 1.00 94.62 92 THR A N 1
ATOM 717 C CA . THR A 1 92 ? 4.095 -2.039 -2.588 1.00 94.62 92 THR A CA 1
ATOM 718 C C . THR A 1 92 ? 4.755 -2.491 -1.288 1.00 94.62 92 THR A C 1
ATOM 720 O O . THR A 1 92 ? 5.849 -3.053 -1.302 1.00 94.62 92 THR A O 1
ATOM 723 N N . TYR A 1 93 ? 4.057 -2.297 -0.173 1.00 95.00 93 TYR A N 1
ATOM 724 C CA . TYR A 1 93 ? 4.474 -2.672 1.176 1.00 95.00 93 TYR A CA 1
ATOM 725 C C . TYR A 1 93 ? 3.558 -3.745 1.762 1.00 95.00 93 TYR A C 1
ATOM 727 O O . TYR A 1 93 ? 2.440 -3.954 1.294 1.00 95.00 93 TYR A O 1
ATOM 735 N N . LEU A 1 94 ? 4.044 -4.415 2.811 1.00 93.94 94 LEU A N 1
ATOM 736 C CA . LEU A 1 94 ? 3.316 -5.447 3.544 1.00 93.94 94 LEU A CA 1
ATOM 737 C C . LEU A 1 94 ? 3.451 -5.218 5.054 1.00 93.94 94 LEU A C 1
ATOM 739 O O . LEU A 1 94 ? 4.566 -5.153 5.568 1.00 93.94 94 LEU A O 1
ATOM 743 N N . LEU A 1 95 ? 2.328 -5.160 5.773 1.00 95.44 95 LEU A N 1
ATOM 744 C CA . LEU A 1 95 ? 2.293 -5.118 7.242 1.00 95.44 95 LEU A CA 1
ATOM 745 C C . LEU A 1 95 ? 1.293 -6.140 7.802 1.00 95.44 95 LEU A C 1
ATOM 747 O O . LEU A 1 95 ? 0.315 -6.473 7.128 1.00 95.44 95 LEU A O 1
ATOM 751 N N . PRO A 1 96 ? 1.507 -6.668 9.020 1.00 94.81 96 PRO A N 1
ATOM 752 C CA . PRO A 1 96 ? 0.497 -7.475 9.694 1.00 94.81 96 PRO A CA 1
ATOM 753 C C . PRO A 1 96 ? -0.715 -6.618 10.086 1.00 94.81 96 PRO A C 1
ATOM 755 O O . PRO A 1 96 ? -0.588 -5.431 10.367 1.00 94.81 96 PRO A O 1
ATOM 758 N N . VAL A 1 97 ? -1.889 -7.240 10.165 1.00 96.69 97 VAL A N 1
ATOM 759 C CA . VAL A 1 97 ? -3.134 -6.594 10.601 1.00 96.69 97 VAL A CA 1
ATOM 760 C C . VAL A 1 97 ? -3.614 -7.242 11.884 1.00 96.69 97 VAL A C 1
ATOM 762 O O . VAL A 1 97 ? -3.838 -8.453 11.954 1.00 96.69 97 VAL A O 1
ATOM 765 N N . THR A 1 98 ? -3.836 -6.419 12.902 1.00 95.38 98 THR A N 1
ATOM 766 C CA . THR A 1 98 ? -4.437 -6.866 14.161 1.00 95.38 98 THR A CA 1
ATOM 767 C C . THR A 1 98 ? -5.919 -6.526 14.176 1.00 95.38 98 THR A C 1
ATOM 769 O O . THR A 1 98 ? -6.341 -5.524 13.612 1.00 95.38 98 THR A O 1
ATOM 772 N N . TRP A 1 99 ? -6.736 -7.367 14.812 1.00 95.25 99 TRP A N 1
ATOM 773 C CA . TRP A 1 99 ? -8.169 -7.113 14.965 1.00 95.25 99 TRP A CA 1
ATOM 774 C C . TRP A 1 99 ? -8.491 -6.873 16.436 1.00 95.25 99 TRP A C 1
ATOM 776 O O . TRP A 1 99 ? -8.322 -7.775 17.255 1.00 95.25 99 TRP A O 1
ATOM 786 N N . LYS A 1 100 ? -9.003 -5.687 16.770 1.00 93.06 100 LYS A N 1
ATOM 787 C CA . LYS A 1 100 ? -9.397 -5.308 18.135 1.00 93.06 100 LYS A CA 1
ATOM 788 C C . LYS A 1 100 ? -10.831 -4.803 18.127 1.00 93.06 100 LYS A C 1
ATOM 790 O O . LYS A 1 100 ? -11.184 -3.947 17.325 1.00 93.06 100 LYS A O 1
ATOM 795 N N . ASN A 1 101 ? -11.688 -5.351 18.989 1.00 93.12 101 ASN A N 1
ATOM 796 C CA . ASN A 1 101 ? -13.096 -4.933 19.118 1.00 93.12 101 ASN A CA 1
ATOM 797 C C . ASN A 1 101 ? -13.878 -4.918 17.780 1.00 93.12 101 ASN A C 1
ATOM 799 O O . ASN A 1 101 ? -14.776 -4.100 17.550 1.00 93.12 101 ASN A O 1
ATOM 803 N N . GLY A 1 102 ? -13.526 -5.838 16.875 1.00 94.88 102 GLY A N 1
ATOM 804 C CA . GLY A 1 102 ? -14.120 -5.931 15.540 1.00 94.88 102 GLY A CA 1
ATOM 805 C C . GLY A 1 102 ? -13.680 -4.826 14.575 1.00 94.88 102 GLY A C 1
ATOM 806 O O . GLY A 1 102 ? -14.446 -4.490 13.681 1.00 94.88 102 GLY A O 1
ATOM 807 N N . TRP A 1 103 ? -12.495 -4.249 14.757 1.00 97.06 103 TRP A N 1
ATOM 808 C CA . TRP A 1 103 ? -11.873 -3.310 13.825 1.00 97.06 103 TRP A CA 1
ATOM 809 C C . TRP A 1 103 ? -10.460 -3.780 13.479 1.00 97.06 103 TRP A C 1
ATOM 811 O O . TRP A 1 103 ? -9.752 -4.219 14.392 1.00 97.06 103 TRP A O 1
ATOM 821 N N . PRO A 1 104 ? -10.047 -3.730 12.204 1.00 97.00 104 PRO A N 1
ATOM 822 C CA . PRO A 1 104 ? -8.660 -3.954 11.838 1.00 97.00 104 PRO A CA 1
ATOM 823 C C . PRO A 1 104 ? -7.816 -2.710 12.143 1.00 97.00 104 PRO A C 1
ATOM 825 O O . PRO A 1 104 ? -8.273 -1.579 11.999 1.00 97.00 104 PRO A O 1
ATOM 828 N N . GLU A 1 105 ? -6.573 -2.937 12.537 1.00 96.00 105 GLU A N 1
ATOM 829 C CA . GLU A 1 105 ? -5.538 -1.929 12.743 1.00 96.00 105 GLU A CA 1
ATOM 830 C C . GLU A 1 105 ? -4.276 -2.427 12.028 1.00 96.00 105 GLU A C 1
ATOM 832 O O . GLU A 1 105 ? -3.799 -3.529 12.324 1.00 96.00 105 GLU A O 1
ATOM 837 N N . ILE A 1 106 ? -3.782 -1.646 11.060 1.00 97.38 106 ILE A N 1
ATOM 838 C CA . ILE A 1 106 ? -2.605 -1.994 10.246 1.00 97.38 106 ILE A CA 1
ATOM 839 C C . ILE A 1 106 ? -1.336 -1.478 10.925 1.00 97.38 106 ILE A C 1
ATOM 841 O O . ILE A 1 106 ? -0.354 -2.202 11.057 1.00 97.38 106 ILE A O 1
ATOM 845 N N . LEU A 1 107 ? -1.356 -0.222 11.372 1.00 96.12 107 LEU A N 1
ATOM 846 C CA . LEU A 1 107 ? -0.206 0.419 11.994 1.00 96.12 107 LEU A CA 1
ATOM 847 C C . LEU A 1 107 ? -0.660 1.374 13.095 1.00 96.12 107 LEU A C 1
ATOM 849 O O . LEU A 1 107 ? -1.575 2.174 12.898 1.00 96.12 107 LEU A O 1
ATOM 853 N N . ALA A 1 108 ? 0.008 1.313 14.244 1.00 95.81 108 ALA A N 1
ATOM 854 C CA . ALA A 1 108 ? -0.254 2.242 15.332 1.00 95.81 108 ALA A CA 1
ATOM 855 C C . ALA A 1 108 ? 0.099 3.682 14.919 1.00 95.81 108 ALA A C 1
ATOM 857 O O . ALA A 1 108 ? 1.039 3.932 14.157 1.00 95.81 108 ALA A O 1
ATOM 858 N N . LYS A 1 109 ? -0.644 4.655 15.456 1.00 94.69 109 LYS A N 1
ATOM 859 C CA . LYS A 1 109 ? -0.393 6.081 15.201 1.00 94.69 109 LYS A CA 1
ATOM 860 C C . LYS A 1 109 ? 1.043 6.453 15.586 1.00 94.69 109 LYS A C 1
ATOM 862 O O . LYS A 1 109 ? 1.587 5.918 16.549 1.00 94.69 109 LYS A O 1
ATOM 867 N N . ASN A 1 110 ? 1.638 7.378 14.833 1.00 95.75 110 ASN A N 1
ATOM 868 C CA . ASN A 1 110 ? 3.001 7.882 15.045 1.00 95.75 110 ASN A CA 1
ATOM 869 C C . ASN A 1 110 ? 4.084 6.784 15.034 1.00 95.75 110 ASN A C 1
ATOM 871 O O . ASN A 1 110 ? 5.163 6.972 15.590 1.00 95.75 110 ASN A O 1
ATOM 875 N N . THR A 1 111 ? 3.808 5.632 14.414 1.00 96.44 111 THR A N 1
ATOM 876 C CA . THR A 1 111 ? 4.799 4.569 14.220 1.00 96.44 111 THR A CA 1
ATOM 877 C C . THR A 1 111 ? 5.367 4.677 12.806 1.00 96.44 111 THR A C 1
ATOM 879 O O . THR A 1 111 ? 4.584 4.680 11.852 1.00 96.44 111 THR A O 1
ATOM 882 N N . PRO A 1 112 ? 6.695 4.792 12.629 1.00 96.81 112 PRO A N 1
ATOM 883 C CA . PRO A 1 112 ? 7.291 4.813 11.301 1.00 96.81 112 PRO A CA 1
ATOM 884 C C . PRO A 1 112 ? 7.177 3.433 10.642 1.00 96.81 112 PRO A C 1
ATOM 886 O O . PRO A 1 112 ? 7.361 2.404 11.294 1.00 96.81 112 PRO A O 1
ATOM 889 N N . ILE A 1 113 ? 6.900 3.408 9.340 1.00 96.19 113 ILE A N 1
ATOM 890 C CA . ILE A 1 113 ? 6.999 2.177 8.548 1.00 96.19 113 ILE A CA 1
ATOM 891 C C . ILE A 1 113 ? 8.478 1.892 8.288 1.00 96.19 113 ILE A C 1
ATOM 893 O O . ILE A 1 113 ? 9.195 2.747 7.773 1.00 96.19 113 ILE A O 1
ATOM 897 N N . SER A 1 114 ? 8.924 0.686 8.634 1.00 91.06 114 SER A N 1
ATOM 898 C CA . SER A 1 114 ? 10.271 0.219 8.308 1.00 91.06 114 SER A CA 1
ATOM 899 C C . SER A 1 114 ? 10.376 -0.124 6.822 1.00 91.06 114 SER A C 1
ATOM 901 O O . SER A 1 114 ? 9.484 -0.758 6.259 1.00 91.06 114 SER A O 1
ATOM 903 N N . THR A 1 115 ? 11.498 0.230 6.198 1.00 87.06 115 THR A N 1
ATOM 904 C CA . THR A 1 115 ? 11.848 -0.196 4.831 1.00 87.06 115 THR A CA 1
ATOM 905 C C . THR A 1 115 ? 12.226 -1.678 4.753 1.00 87.06 115 THR A C 1
ATOM 907 O O . THR A 1 115 ? 12.272 -2.250 3.665 1.00 87.06 115 THR A O 1
ATOM 910 N N . VAL A 1 116 ? 12.459 -2.318 5.904 1.00 83.06 116 VAL A N 1
ATOM 911 C CA . VAL A 1 116 ? 12.734 -3.751 6.035 1.00 83.06 116 VAL A CA 1
ATOM 912 C C . VAL A 1 116 ? 11.721 -4.369 6.994 1.00 83.06 116 VAL A C 1
ATOM 914 O O . VAL A 1 116 ? 11.644 -3.987 8.163 1.00 83.06 116 VAL A O 1
ATOM 917 N N . GLY A 1 117 ? 10.940 -5.329 6.502 1.00 76.25 117 GLY A N 1
ATOM 918 C CA . GLY A 1 117 ? 10.025 -6.124 7.317 1.00 76.25 117 GLY A CA 1
ATOM 919 C C . GLY A 1 117 ? 10.602 -7.504 7.615 1.00 76.25 117 GLY A C 1
ATOM 920 O O . GLY A 1 117 ? 11.060 -8.194 6.705 1.00 76.25 117 GLY A O 1
ATOM 921 N N . GLU A 1 118 ? 10.533 -7.939 8.871 1.00 71.50 118 GLU A N 1
ATOM 922 C CA . GLU A 1 118 ? 10.817 -9.324 9.245 1.00 71.50 118 GLU A CA 1
ATOM 923 C C . GLU A 1 118 ? 9.516 -10.119 9.361 1.00 71.50 118 GLU A C 1
ATOM 925 O O . GLU A 1 118 ? 8.576 -9.720 10.050 1.00 71.50 118 GLU A O 1
ATOM 930 N N . LYS A 1 119 ? 9.462 -11.284 8.713 1.00 70.75 119 LYS A N 1
ATOM 931 C CA . LYS A 1 119 ? 8.393 -12.259 8.930 1.00 70.75 119 LYS A CA 1
ATOM 932 C C . LYS A 1 119 ? 8.985 -13.642 9.127 1.00 70.75 119 LYS A C 1
ATOM 934 O O . LYS A 1 119 ? 9.405 -14.302 8.176 1.00 70.75 119 LYS A O 1
ATOM 939 N N . ALA A 1 120 ? 8.984 -14.084 10.381 1.00 69.25 120 ALA A N 1
ATOM 940 C CA . ALA A 1 120 ? 9.444 -15.412 10.751 1.00 69.25 120 ALA A CA 1
ATOM 941 C C . ALA A 1 120 ? 8.687 -16.496 9.964 1.00 69.25 120 ALA A C 1
ATOM 943 O O . ALA A 1 120 ? 7.469 -16.439 9.794 1.00 69.25 120 ALA A O 1
ATOM 944 N N . GLY A 1 121 ? 9.422 -17.496 9.477 1.00 67.69 121 GLY A N 1
ATOM 945 C CA . GLY A 1 121 ? 8.845 -18.642 8.774 1.00 67.69 121 GLY A CA 1
ATOM 946 C C . GLY A 1 121 ? 8.479 -18.408 7.305 1.00 67.69 121 GLY A C 1
ATOM 947 O O . GLY A 1 121 ? 8.035 -19.356 6.659 1.00 67.69 121 GLY A O 1
ATOM 948 N N . LEU A 1 122 ? 8.695 -17.211 6.743 1.00 68.56 122 LEU A N 1
ATOM 949 C CA . LEU A 1 122 ? 8.706 -17.048 5.289 1.00 68.56 122 LEU A CA 1
ATOM 950 C C . LEU A 1 122 ? 10.070 -17.454 4.731 1.00 68.56 122 LEU A C 1
ATOM 952 O O . LEU A 1 122 ? 11.096 -16.868 5.065 1.00 68.56 122 LEU A O 1
ATOM 956 N N . LYS A 1 123 ? 10.065 -18.448 3.845 1.00 67.38 123 LYS A N 1
ATOM 957 C CA . LYS A 1 123 ? 11.190 -18.744 2.958 1.00 67.38 123 LYS A CA 1
ATOM 958 C C . LYS A 1 123 ? 10.741 -18.440 1.531 1.00 67.38 123 LYS A C 1
ATOM 960 O O . LYS A 1 123 ? 9.638 -18.864 1.175 1.00 67.38 123 LYS A O 1
ATOM 965 N N . PRO A 1 124 ? 11.540 -17.727 0.721 1.00 67.75 124 PRO A N 1
ATOM 966 C CA . PRO A 1 124 ? 11.258 -17.603 -0.702 1.00 67.75 124 PRO A CA 1
ATOM 967 C C . PRO A 1 124 ? 11.091 -19.004 -1.301 1.00 67.75 124 PRO A C 1
ATOM 969 O O . PRO A 1 124 ? 11.971 -19.849 -1.147 1.00 67.75 124 PRO A O 1
ATOM 972 N N . ALA A 1 125 ? 9.947 -19.269 -1.937 1.00 69.00 125 ALA A N 1
ATOM 973 C CA . ALA A 1 125 ? 9.684 -20.562 -2.577 1.00 69.00 125 ALA A CA 1
ATOM 974 C C . ALA A 1 125 ? 10.574 -20.784 -3.816 1.00 69.00 125 ALA A C 1
ATOM 976 O O . ALA A 1 125 ? 10.789 -21.917 -4.236 1.00 69.00 125 ALA A O 1
ATOM 977 N N . ALA A 1 126 ? 11.105 -19.695 -4.373 1.00 71.94 126 ALA A N 1
ATOM 978 C CA . ALA A 1 126 ? 12.052 -19.659 -5.474 1.00 71.94 126 ALA A CA 1
ATOM 979 C C . ALA A 1 126 ? 12.994 -18.457 -5.300 1.00 71.94 126 ALA A C 1
ATOM 981 O O . ALA A 1 126 ? 12.805 -17.626 -4.404 1.00 71.94 126 ALA A O 1
ATOM 982 N N . LYS A 1 127 ? 14.000 -18.353 -6.175 1.00 70.50 127 LYS A N 1
ATOM 983 C CA . LYS A 1 127 ? 14.847 -17.161 -6.274 1.00 70.50 127 LYS A CA 1
ATOM 984 C C . LYS A 1 127 ? 13.952 -15.933 -6.480 1.00 70.50 127 LYS A C 1
ATOM 986 O O . LYS A 1 127 ? 13.112 -15.912 -7.375 1.00 70.50 127 LYS A O 1
ATOM 991 N N . ASN A 1 128 ? 14.113 -14.936 -5.620 1.00 66.25 128 ASN A N 1
ATOM 992 C CA . ASN A 1 128 ? 13.361 -13.697 -5.709 1.00 66.25 128 ASN A CA 1
ATOM 993 C C . ASN A 1 128 ? 14.051 -12.759 -6.707 1.00 66.25 128 ASN A C 1
ATOM 995 O O . ASN A 1 128 ? 15.180 -12.338 -6.475 1.00 66.25 128 ASN A O 1
ATOM 999 N N . GLU A 1 129 ? 13.375 -12.459 -7.812 1.00 70.50 129 GLU A N 1
ATOM 1000 C CA . GLU A 1 129 ? 13.842 -11.524 -8.848 1.00 70.50 129 GLU A CA 1
ATOM 1001 C C . GLU A 1 129 ? 12.918 -10.301 -8.967 1.00 70.50 129 GLU A C 1
ATOM 1003 O O . GLU A 1 129 ? 12.887 -9.628 -9.999 1.00 70.50 129 GLU A O 1
ATOM 1008 N N . PHE A 1 130 ? 12.106 -10.054 -7.936 1.00 67.00 130 PHE A N 1
ATOM 1009 C CA . PHE A 1 130 ? 11.122 -8.972 -7.899 1.00 67.00 130 PHE A CA 1
ATOM 1010 C C . PHE A 1 130 ? 11.289 -8.051 -6.685 1.00 67.00 130 PHE A C 1
ATOM 1012 O O . PHE A 1 130 ? 10.719 -6.965 -6.669 1.00 67.00 130 PHE A O 1
ATOM 1019 N N . SER A 1 131 ? 12.084 -8.434 -5.681 1.00 69.81 131 SER A N 1
ATOM 1020 C CA . SER A 1 131 ? 12.497 -7.528 -4.606 1.00 69.81 131 SER A CA 1
ATOM 1021 C C . SER A 1 131 ? 13.908 -7.824 -4.092 1.00 69.81 131 SER A C 1
ATOM 1023 O O . SER A 1 131 ? 14.424 -8.933 -4.236 1.00 69.81 131 SER A O 1
ATOM 1025 N N . GLY A 1 132 ? 14.538 -6.809 -3.492 1.00 73.75 132 GLY A N 1
ATOM 1026 C CA . GLY A 1 132 ? 15.937 -6.853 -3.058 1.00 73.75 132 GLY A CA 1
ATOM 1027 C C . GLY A 1 132 ? 16.932 -6.608 -4.196 1.00 73.75 132 GLY A C 1
ATOM 1028 O O . GLY A 1 132 ? 16.566 -6.151 -5.277 1.00 73.75 132 GLY A O 1
ATOM 1029 N N . ASN A 1 133 ? 18.207 -6.904 -3.939 1.00 80.00 133 ASN A N 1
ATOM 1030 C CA . ASN A 1 133 ? 19.268 -6.767 -4.933 1.00 80.00 133 ASN A CA 1
ATOM 1031 C C . ASN A 1 133 ? 19.302 -8.015 -5.819 1.00 80.00 133 ASN A C 1
ATOM 1033 O O . ASN A 1 133 ? 19.615 -9.107 -5.343 1.00 80.00 133 ASN A O 1
ATOM 1037 N N . PHE A 1 134 ? 19.015 -7.851 -7.106 1.00 84.88 134 PHE A N 1
ATOM 1038 C CA . PHE A 1 134 ? 19.121 -8.912 -8.100 1.00 84.88 134 PHE A CA 1
ATOM 1039 C C . PHE A 1 134 ? 19.680 -8.360 -9.412 1.00 84.88 134 PHE A C 1
ATOM 1041 O O . PHE A 1 134 ? 19.645 -7.159 -9.674 1.00 84.88 134 PHE A O 1
ATOM 1048 N N . SER A 1 135 ? 20.193 -9.260 -10.243 1.00 84.88 135 SER A N 1
ATOM 1049 C CA . SER A 1 135 ? 20.549 -8.970 -11.630 1.00 84.88 135 SER A CA 1
ATOM 1050 C C . SER A 1 135 ? 19.623 -9.756 -12.543 1.00 84.88 135 SER A C 1
ATOM 1052 O O . SER A 1 135 ? 19.255 -10.891 -12.230 1.00 84.88 135 SER A O 1
ATOM 1054 N N . TYR A 1 136 ? 19.255 -9.144 -13.659 1.00 83.25 136 TYR A N 1
ATOM 1055 C CA . TYR A 1 136 ? 18.377 -9.718 -14.664 1.00 83.25 136 TYR A CA 1
ATOM 1056 C C . TYR A 1 136 ? 19.000 -9.505 -16.045 1.00 83.25 136 TYR A C 1
ATOM 1058 O O . TYR A 1 136 ? 19.537 -8.433 -16.319 1.00 83.25 136 TYR A O 1
ATOM 1066 N N . VAL A 1 137 ? 18.944 -10.538 -16.882 1.00 85.75 137 VAL A N 1
ATOM 1067 C CA . VAL A 1 137 ? 19.375 -10.509 -18.282 1.00 85.75 137 VAL A CA 1
ATOM 1068 C C . VAL A 1 137 ? 18.243 -11.112 -19.104 1.00 85.75 137 VAL A C 1
ATOM 1070 O O . VAL A 1 137 ? 17.801 -12.221 -18.806 1.00 85.75 137 VAL A O 1
ATOM 1073 N N . ASP A 1 138 ? 17.777 -10.378 -20.111 1.00 84.38 138 ASP A N 1
ATOM 1074 C CA . ASP A 1 138 ? 16.862 -10.884 -21.133 1.00 84.38 138 ASP A CA 1
ATOM 1075 C C . ASP A 1 138 ? 17.661 -11.110 -22.417 1.00 84.38 138 ASP A C 1
ATOM 1077 O O . ASP A 1 138 ? 18.212 -10.159 -22.968 1.00 84.38 138 ASP A O 1
ATOM 1081 N N . ASN A 1 139 ? 17.764 -12.361 -22.861 1.00 85.00 139 ASN A N 1
ATOM 1082 C CA . ASN A 1 139 ? 18.423 -12.710 -24.125 1.00 85.00 139 ASN A CA 1
ATOM 1083 C C . ASN A 1 139 ? 17.420 -12.793 -25.288 1.00 85.00 139 ASN A C 1
ATOM 1085 O O . ASN A 1 139 ? 17.800 -13.180 -26.387 1.00 85.00 139 ASN A O 1
ATOM 1089 N N . PHE A 1 140 ? 16.139 -12.478 -25.044 1.00 81.88 140 PHE A N 1
ATOM 1090 C CA . PHE A 1 140 ? 15.072 -12.537 -26.044 1.00 81.88 140 PHE A CA 1
ATOM 1091 C C . PHE A 1 140 ? 14.942 -13.908 -26.740 1.00 81.88 140 PHE A C 1
ATOM 1093 O O . PHE A 1 140 ? 14.580 -13.993 -27.908 1.00 81.88 140 PHE A O 1
ATOM 1100 N N . GLU A 1 141 ? 15.202 -14.995 -26.006 1.00 73.12 141 GLU A N 1
ATOM 1101 C CA . GLU A 1 141 ? 15.126 -16.396 -26.477 1.00 73.12 141 GLU A CA 1
ATOM 1102 C C . GLU A 1 141 ? 13.680 -16.931 -26.575 1.00 73.12 141 GLU A C 1
ATOM 1104 O O . GLU A 1 141 ? 13.452 -18.139 -26.646 1.00 73.12 141 GLU A O 1
ATOM 1109 N N . ALA A 1 142 ? 12.689 -16.040 -26.517 1.00 64.81 142 ALA A N 1
ATOM 1110 C CA . ALA A 1 142 ? 11.287 -16.370 -26.742 1.00 64.81 142 ALA A CA 1
ATOM 1111 C C . ALA A 1 142 ? 11.089 -17.020 -28.127 1.00 64.81 142 ALA A C 1
ATOM 1113 O O . ALA A 1 142 ? 11.797 -16.694 -29.078 1.00 64.81 142 ALA A O 1
ATOM 1114 N N . ASP A 1 143 ? 10.144 -17.957 -28.251 1.00 55.44 143 ASP A N 1
ATOM 1115 C CA . ASP A 1 143 ? 10.000 -18.792 -29.449 1.00 55.44 143 ASP A CA 1
ATOM 1116 C C . ASP A 1 143 ? 9.618 -17.944 -30.682 1.00 55.44 143 ASP A C 1
ATOM 1118 O O . ASP A 1 143 ? 8.485 -17.483 -30.841 1.00 55.44 143 ASP A O 1
ATOM 1122 N N . ASN A 1 144 ? 10.580 -17.781 -31.598 1.00 51.97 144 ASN A N 1
ATOM 1123 C CA . ASN A 1 144 ? 10.459 -17.013 -32.844 1.00 51.97 144 ASN A CA 1
ATOM 1124 C C . ASN A 1 144 ? 9.373 -17.538 -33.813 1.00 51.97 144 ASN A C 1
ATOM 1126 O O . ASN A 1 144 ? 9.140 -16.929 -34.858 1.00 51.97 144 ASN A O 1
ATOM 1130 N N . SER A 1 145 ? 8.705 -18.660 -33.517 1.00 49.97 145 SER A N 1
ATOM 1131 C CA . SER A 1 145 ? 7.645 -19.220 -34.365 1.00 49.97 145 SER A CA 1
ATOM 1132 C C . SER A 1 145 ? 6.273 -18.545 -34.205 1.00 49.97 145 SER A C 1
ATOM 1134 O O . SER A 1 145 ? 5.369 -18.815 -35.002 1.00 49.97 145 SER A O 1
ATOM 1136 N N . LYS A 1 146 ? 6.090 -17.645 -33.222 1.00 48.91 146 LYS A N 1
ATOM 1137 C CA . LYS A 1 146 ? 4.823 -16.927 -32.978 1.00 48.91 146 LYS A CA 1
ATOM 1138 C C . LYS A 1 146 ? 5.062 -15.459 -32.622 1.00 48.91 146 LYS A C 1
ATOM 1140 O O . LYS A 1 146 ? 5.046 -15.069 -31.461 1.00 48.91 146 LYS A O 1
ATOM 1145 N N . VAL A 1 147 ? 5.242 -14.623 -33.640 1.00 46.50 147 VAL A N 1
ATOM 1146 C CA . VAL A 1 147 ? 5.397 -13.168 -33.483 1.00 46.50 147 VAL A CA 1
ATOM 1147 C C . VAL A 1 147 ? 4.128 -12.570 -32.852 1.00 46.50 147 VAL A C 1
ATOM 1149 O O . VAL A 1 147 ? 3.076 -12.511 -33.489 1.00 46.50 147 VAL A O 1
ATOM 1152 N N . GLY A 1 148 ? 4.215 -12.150 -31.586 1.00 51.94 148 GLY A N 1
ATOM 1153 C CA . GLY A 1 148 ? 3.146 -11.461 -30.863 1.00 51.94 148 GLY A CA 1
ATOM 1154 C C . GLY A 1 148 ? 3.514 -11.113 -29.414 1.00 51.94 148 GLY A C 1
ATOM 1155 O O . GLY A 1 148 ? 4.299 -11.803 -28.775 1.00 51.94 148 GLY A O 1
ATOM 1156 N N . LEU A 1 149 ? 2.884 -10.059 -28.878 1.00 51.28 149 LEU A N 1
ATOM 1157 C CA . LEU A 1 149 ? 3.094 -9.419 -27.558 1.00 51.28 149 LEU A CA 1
ATOM 1158 C C . LEU A 1 149 ? 3.156 -10.330 -26.314 1.00 51.28 149 LEU A C 1
ATOM 1160 O O . LEU A 1 149 ? 3.472 -9.845 -25.233 1.00 51.28 149 LEU A O 1
ATOM 1164 N N . LYS A 1 150 ? 2.827 -11.619 -26.428 1.00 55.69 150 LYS A N 1
ATOM 1165 C CA . LYS A 1 150 ? 2.672 -12.539 -25.290 1.00 55.69 150 LYS A CA 1
ATOM 1166 C C . LYS A 1 150 ? 3.968 -13.202 -24.821 1.00 55.69 150 LYS A C 1
ATOM 1168 O O . LYS A 1 150 ? 3.930 -13.887 -23.804 1.00 55.69 150 LYS A O 1
ATOM 1173 N N . GLU A 1 151 ? 5.073 -13.015 -25.537 1.00 68.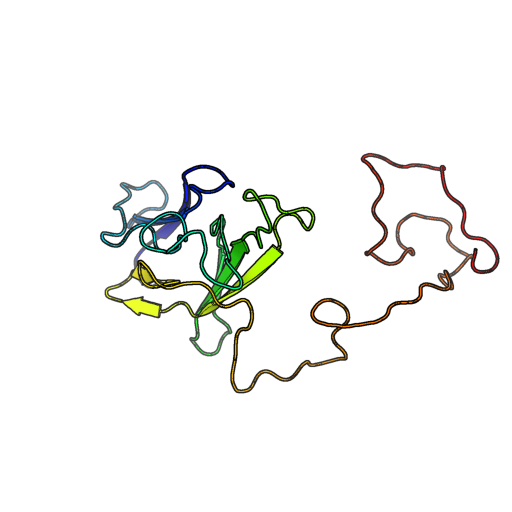69 151 GLU A N 1
ATOM 1174 C CA . GLU A 1 151 ? 6.308 -13.775 -25.296 1.00 68.69 151 GLU A CA 1
ATOM 1175 C C . GLU A 1 151 ? 7.471 -12.927 -24.732 1.00 68.69 151 GLU A C 1
ATOM 1177 O O . GLU A 1 151 ? 8.451 -13.489 -24.250 1.00 68.69 151 GLU A O 1
ATOM 1182 N N . LEU A 1 152 ? 7.378 -11.586 -24.726 1.00 78.12 152 LEU A N 1
ATOM 1183 C CA . LEU A 1 152 ? 8.366 -10.749 -24.029 1.00 78.12 152 LEU A CA 1
ATOM 1184 C C . LEU A 1 152 ? 8.260 -10.939 -22.514 1.00 78.12 152 LEU A C 1
ATOM 1186 O O . LEU A 1 152 ? 7.174 -11.164 -21.970 1.00 78.12 152 LEU A O 1
ATOM 1190 N N . ASN A 1 153 ? 9.382 -10.779 -21.808 1.00 80.06 153 ASN A N 1
ATOM 1191 C CA . ASN A 1 153 ? 9.351 -10.766 -20.354 1.00 80.06 153 ASN A CA 1
ATOM 1192 C C . ASN A 1 153 ? 8.369 -9.685 -19.851 1.00 80.06 153 ASN A C 1
ATOM 1194 O O . ASN A 1 153 ? 8.456 -8.548 -20.319 1.00 80.06 153 ASN A O 1
ATOM 1198 N N . PRO A 1 154 ? 7.498 -9.967 -18.860 1.00 80.62 154 PRO A N 1
ATOM 1199 C CA . PRO A 1 154 ? 6.504 -9.005 -18.364 1.00 80.62 154 PRO A CA 1
ATOM 1200 C C . PRO A 1 154 ? 7.069 -7.688 -17.803 1.00 80.62 154 PRO A C 1
ATOM 1202 O O . PRO A 1 154 ? 6.306 -6.778 -17.492 1.00 80.62 154 PRO A O 1
ATOM 1205 N N . ARG A 1 155 ? 8.394 -7.585 -17.632 1.00 83.44 155 ARG A N 1
ATOM 1206 C CA . ARG A 1 155 ? 9.088 -6.341 -17.267 1.00 83.44 155 ARG A CA 1
ATOM 1207 C C . ARG A 1 155 ? 9.113 -5.314 -18.400 1.00 83.44 155 ARG A C 1
ATOM 1209 O O . ARG A 1 155 ? 9.251 -4.125 -18.120 1.00 83.44 155 ARG A O 1
ATOM 1216 N N . TRP A 1 156 ? 8.987 -5.749 -19.653 1.00 85.38 156 TRP A N 1
ATOM 1217 C CA . TRP A 1 156 ? 8.843 -4.841 -20.783 1.00 85.38 156 TRP A CA 1
ATOM 1218 C C . TRP A 1 156 ? 7.446 -4.231 -20.772 1.00 85.38 156 TRP A C 1
ATOM 1220 O O . TRP A 1 156 ? 6.436 -4.931 -20.808 1.00 85.38 156 TRP A O 1
ATOM 1230 N N . MET A 1 157 ? 7.401 -2.905 -20.733 1.00 86.38 157 MET A N 1
ATOM 1231 C CA . MET A 1 157 ? 6.171 -2.131 -20.811 1.00 86.38 157 MET A CA 1
ATOM 1232 C C . MET A 1 157 ? 6.270 -1.168 -21.984 1.00 86.38 157 MET A C 1
ATOM 1234 O O . MET A 1 157 ? 7.312 -0.553 -22.211 1.00 86.38 157 MET A O 1
ATOM 1238 N N . PHE A 1 158 ? 5.163 -1.007 -22.694 1.00 86.12 158 PHE A N 1
ATOM 1239 C CA . PHE A 1 158 ? 5.034 -0.039 -23.771 1.00 86.12 158 PHE A CA 1
ATOM 1240 C C . PHE A 1 158 ? 4.102 1.087 -23.343 1.00 86.12 158 PHE A C 1
ATOM 1242 O O . PHE A 1 158 ? 3.215 0.917 -22.503 1.00 86.12 158 PHE A O 1
ATOM 1249 N N . LEU A 1 159 ? 4.317 2.266 -23.913 1.00 89.62 159 LEU A N 1
ATOM 1250 C CA . LEU A 1 159 ? 3.479 3.414 -23.627 1.00 89.62 159 LEU A CA 1
ATOM 1251 C C . LEU A 1 159 ? 2.180 3.318 -24.438 1.00 89.62 159 LEU A C 1
ATOM 1253 O O . LEU A 1 159 ? 2.198 3.580 -25.636 1.00 89.62 159 LEU A O 1
ATOM 1257 N N . ARG A 1 160 ? 1.057 3.055 -23.754 1.00 88.00 160 ARG A N 1
ATOM 1258 C CA . ARG A 1 160 ? -0.297 2.938 -24.341 1.00 88.00 160 ARG A CA 1
ATOM 1259 C C . ARG A 1 160 ? -0.398 1.757 -25.319 1.00 88.00 160 ARG A C 1
ATOM 1261 O O . ARG A 1 160 ? 0.248 0.733 -25.112 1.00 88.00 160 ARG A O 1
ATOM 1268 N N . ASP A 1 161 ? -1.244 1.898 -26.337 1.00 83.00 161 ASP A N 1
ATOM 1269 C CA . ASP A 1 161 ? -1.429 0.901 -27.380 1.00 83.00 161 ASP A CA 1
ATOM 1270 C C . ASP A 1 161 ? -0.184 0.816 -28.259 1.00 83.00 161 ASP A C 1
ATOM 1272 O O . ASP A 1 161 ? 0.382 1.825 -28.685 1.00 83.00 161 ASP A O 1
ATOM 1276 N N . PHE A 1 162 ? 0.234 -0.415 -28.522 1.00 76.75 162 PHE A N 1
ATOM 1277 C CA . PHE A 1 162 ? 1.470 -0.711 -29.225 1.00 76.75 162 PHE A CA 1
ATOM 1278 C C . PHE A 1 162 ? 1.216 -1.877 -30.176 1.00 76.75 162 PHE A C 1
ATOM 1280 O O . PHE A 1 162 ? 0.929 -2.988 -29.729 1.00 76.75 162 PHE A O 1
ATOM 1287 N N . VAL A 1 163 ? 1.286 -1.630 -31.484 1.00 71.00 163 VAL A N 1
ATOM 1288 C CA . VAL A 1 163 ? 1.121 -2.657 -32.522 1.00 71.00 163 VAL A CA 1
ATOM 1289 C C . VAL A 1 163 ? 2.188 -2.429 -33.594 1.00 71.00 163 VAL A C 1
ATOM 1291 O O . VAL A 1 163 ? 2.353 -1.310 -34.068 1.00 71.00 163 VAL A O 1
ATOM 1294 N N . ASP A 1 164 ? 2.924 -3.489 -33.935 1.00 69.88 164 ASP A N 1
ATOM 1295 C CA . ASP A 1 164 ? 3.894 -3.564 -35.042 1.00 69.88 164 ASP A CA 1
ATOM 1296 C C . ASP A 1 164 ? 5.117 -2.618 -34.999 1.00 69.88 164 ASP A C 1
ATOM 1298 O O . ASP A 1 164 ? 5.724 -2.339 -36.032 1.00 69.88 164 ASP A O 1
ATOM 1302 N N . CYS A 1 165 ? 5.542 -2.148 -33.821 1.00 74.19 165 CYS A N 1
ATOM 1303 C CA . CYS A 1 165 ? 6.711 -1.259 -33.674 1.00 74.19 165 CYS A CA 1
ATOM 1304 C C . CYS A 1 165 ? 7.944 -1.884 -32.996 1.00 74.19 165 CYS A C 1
ATOM 1306 O O . CYS A 1 165 ? 8.894 -1.170 -32.678 1.00 74.19 165 CYS A O 1
ATOM 1308 N N . TYR A 1 166 ? 7.968 -3.205 -32.804 1.00 79.81 166 TYR A N 1
ATOM 1309 C CA . TYR A 1 166 ? 9.191 -3.943 -32.473 1.00 79.81 166 TYR A CA 1
ATOM 1310 C C . TYR A 1 166 ? 9.222 -5.285 -33.204 1.00 79.81 166 TYR A C 1
ATOM 1312 O O . TYR A 1 166 ? 8.191 -5.808 -33.629 1.00 79.81 166 TYR A O 1
ATOM 1320 N N . LYS A 1 167 ? 10.419 -5.852 -33.320 1.00 78.06 167 LYS A N 1
ATOM 1321 C CA . LYS A 1 167 ? 10.648 -7.204 -33.817 1.00 78.06 167 LYS A CA 1
ATOM 1322 C C . LYS A 1 167 ? 11.800 -7.798 -33.019 1.00 78.06 167 LYS A C 1
ATOM 1324 O O . LYS A 1 167 ? 12.765 -7.086 -32.774 1.00 78.06 167 LYS A O 1
ATOM 1329 N N . VAL A 1 168 ? 11.664 -9.060 -32.626 1.00 77.00 168 VAL A N 1
ATOM 1330 C CA . VAL A 1 168 ? 12.752 -9.845 -32.038 1.00 77.00 168 VAL A CA 1
ATOM 1331 C C . VAL A 1 168 ? 13.209 -10.848 -33.091 1.00 77.00 168 VAL A C 1
ATOM 1333 O O . VAL A 1 168 ? 12.388 -11.607 -33.604 1.00 77.00 168 VAL A O 1
ATOM 1336 N N . GLU A 1 169 ? 14.492 -10.838 -33.444 1.00 74.44 169 GLU A N 1
ATOM 1337 C CA . GLU A 1 169 ? 15.102 -11.804 -34.361 1.00 74.44 169 GLU A CA 1
ATOM 1338 C C . GLU A 1 169 ? 16.484 -12.229 -33.877 1.00 74.44 169 GLU A C 1
ATOM 1340 O O . GLU A 1 169 ? 17.351 -11.398 -33.620 1.00 74.44 169 GLU A O 1
ATOM 1345 N N . ASN A 1 170 ? 16.734 -13.543 -33.836 1.00 74.94 170 ASN A N 1
ATOM 1346 C CA . ASN A 1 170 ? 18.028 -14.101 -33.423 1.00 74.94 170 ASN A CA 1
ATOM 1347 C C . ASN A 1 170 ? 18.496 -13.580 -32.043 1.00 74.94 170 ASN A C 1
ATOM 1349 O O . ASN A 1 170 ? 19.683 -13.295 -31.862 1.00 74.94 170 ASN A O 1
ATOM 1353 N N . GLY A 1 171 ? 17.559 -13.422 -31.098 1.00 70.56 171 GLY A N 1
ATOM 1354 C CA . GLY A 1 171 ? 17.834 -12.952 -29.735 1.00 70.56 171 GLY A CA 1
ATOM 1355 C C . GLY A 1 171 ? 18.114 -11.447 -29.614 1.00 70.56 171 GLY A C 1
ATOM 1356 O O . GLY A 1 171 ? 18.833 -11.036 -28.703 1.00 70.56 171 GLY A O 1
ATOM 1357 N N . LYS A 1 172 ? 17.626 -10.621 -30.551 1.00 65.31 172 LYS A N 1
ATOM 1358 C CA . LYS A 1 172 ? 17.834 -9.161 -30.580 1.00 65.31 172 LYS A CA 1
ATOM 1359 C C . LYS A 1 172 ? 16.615 -8.402 -31.067 1.00 65.31 172 LYS A C 1
ATOM 1361 O O . LYS A 1 172 ? 15.873 -8.982 -31.889 1.00 65.31 172 LYS A O 1
#

pLDDT: mean 87.53, std 12.65, range [46.5, 98.62]

Radius of gyration: 20.78 Å; chains: 1; bounding box: 47×38×54 Å